Protein AF-A0A084WTX6-F1 (afdb_monomer)

Secondary structure (DSSP, 8-state):
------S---------------TT------PPPS----S---S--SS---SEEEEEEE-TTS--EEEEEEEEEEE--TTT-HHHHTT--SEEEEEEEEEE-GGGTTSSHHHHHHHHHHHHHHHTT---B-----SHHHHHHHHTTT----GGG-

Nearest PDB structures (foldseek):
  4fd7-assembly4_D  TM=9.310E-01  e=1.801E-07  Aedes aegypti
  7n1l-assembly7_P  TM=7.859E-01  e=1.074E-03  Brucella abortus 2308
  6tdh-assembly1_A-2  TM=8.405E-01  e=3.041E-03  Aspergillus fumigatus Af293
  7n1l-assembly4_F  TM=7.862E-01  e=3.233E-03  Brucella abortus 2308
  4psw-assembly1_A  TM=6.893E-01  e=1.274E-01  Saccharomyces cerevisiae S288C

Mean predicted aligned error: 11.82 Å

pLDDT: mean 73.12, std 19.77, range [32.06, 94.69]

Solvent-accessible surface area (backbone atoms only — not comparable to full-atom values): 10382 Å² total; per-residue (Å²): 133,87,88,74,84,75,95,73,78,92,64,88,80,82,86,80,88,80,91,56,80,55,88,88,57,90,82,81,93,78,85,85,80,86,84,84,83,82,82,87,91,83,87,82,89,85,77,81,80,72,49,65,48,72,54,75,41,59,44,86,101,46,94,46,77,42,31,43,32,41,34,32,60,39,70,63,44,93,86,82,31,62,85,52,50,81,70,78,47,65,48,31,40,35,67,82,48,76,50,64,44,77,85,59,53,97,44,57,55,70,23,51,60,57,42,53,46,55,64,48,28,61,73,71,73,37,87,43,71,59,79,91,60,88,50,69,73,50,43,56,30,36,45,78,43,68,55,74,86,61,81,91,79,113

Radius of gyration: 17.47 Å; Cα contacts (8 Å, |Δi|>4): 162; chains: 1; bounding box: 45×39×52 Å

Sequence (154 aa):
MRWERPTSVQYPNVWWTFEAPSPDRDDGRSQQNPDEKRRLASSLSGRNVCTDCTVACYKEDSKKLVAANLLSVKQVNSKEDGSTMRYGVENYLAVYGLKVNSRYRSRGIATQILKTRVPFCKTFGMRLTSNSFSPIASEVSAAKAGFKTNPEMR

Structure (mmCIF, N/CA/C/O backbone):
data_AF-A0A084WTX6-F1
#
_entry.id   AF-A0A084WTX6-F1
#
loop_
_atom_site.group_PDB
_atom_site.id
_atom_site.type_symbol
_atom_site.label_atom_id
_atom_site.label_alt_id
_atom_site.label_comp_id
_atom_site.label_asym_id
_atom_site.label_entity_id
_atom_site.label_seq_id
_atom_site.pdbx_PDB_ins_code
_atom_site.Cartn_x
_atom_site.Cartn_y
_atom_site.Cartn_z
_atom_site.occupancy
_atom_site.B_iso_or_equiv
_atom_site.auth_seq_id
_atom_site.auth_comp_id
_atom_site.auth_asym_id
_atom_site.auth_atom_id
_atom_site.pdbx_PDB_model_num
ATOM 1 N N . MET A 1 1 ? -31.045 -13.344 -17.757 1.00 33.38 1 MET A N 1
ATOM 2 C CA . MET A 1 1 ? -30.201 -14.021 -16.746 1.00 33.38 1 MET A CA 1
ATOM 3 C C . MET A 1 1 ? -29.921 -13.026 -15.629 1.00 33.38 1 MET A C 1
ATOM 5 O O . MET A 1 1 ? -29.468 -11.932 -15.941 1.00 33.38 1 MET A O 1
ATOM 9 N N . ARG A 1 2 ? -30.253 -13.339 -14.367 1.00 32.94 2 ARG A N 1
ATOM 10 C CA . ARG A 1 2 ? -29.830 -12.525 -13.214 1.00 32.94 2 ARG A CA 1
ATOM 11 C C . ARG A 1 2 ? -28.418 -12.961 -12.855 1.00 32.94 2 ARG A C 1
ATOM 13 O O . ARG A 1 2 ? -28.203 -14.121 -12.530 1.00 32.94 2 ARG A O 1
ATOM 20 N N . TRP A 1 3 ? -27.463 -12.058 -13.004 1.00 32.06 3 TRP A N 1
ATOM 21 C CA . TRP A 1 3 ? -26.117 -12.280 -12.500 1.00 32.06 3 TRP A CA 1
ATOM 22 C C . TRP A 1 3 ? -26.151 -12.164 -10.971 1.00 32.06 3 TRP A C 1
ATOM 24 O O . TRP A 1 3 ? -26.620 -11.153 -10.449 1.00 32.06 3 TRP A O 1
ATOM 34 N N . GLU A 1 4 ? -25.676 -13.189 -10.262 1.00 39.16 4 GLU A N 1
ATOM 35 C CA . GLU A 1 4 ? -25.540 -13.192 -8.803 1.00 39.16 4 GLU A CA 1
ATOM 36 C C . GLU A 1 4 ? -24.064 -13.289 -8.415 1.00 39.16 4 GLU A C 1
ATOM 38 O O . GLU A 1 4 ? -23.292 -14.066 -8.981 1.00 39.16 4 GLU A O 1
ATOM 43 N N . ARG A 1 5 ? -23.661 -12.454 -7.453 1.00 35.22 5 ARG A N 1
ATOM 44 C CA . ARG A 1 5 ? -22.274 -12.355 -6.994 1.00 35.22 5 ARG A CA 1
ATOM 45 C C . ARG A 1 5 ? -21.877 -13.644 -6.249 1.00 35.22 5 ARG A C 1
ATOM 47 O O . ARG A 1 5 ? -22.557 -13.988 -5.284 1.00 35.22 5 ARG A O 1
ATOM 54 N N . PRO A 1 6 ? -20.755 -14.300 -6.604 1.00 47.28 6 PRO A N 1
ATOM 55 C CA . PRO A 1 6 ? -20.262 -15.477 -5.889 1.00 47.28 6 PRO A CA 1
ATOM 56 C C . PRO A 1 6 ? -20.026 -15.204 -4.396 1.00 47.28 6 PRO A C 1
ATOM 58 O O . PRO A 1 6 ? -19.482 -14.161 -4.029 1.00 47.28 6 PRO A O 1
ATOM 61 N N . THR A 1 7 ? -20.386 -16.162 -3.540 1.00 59.41 7 THR A N 1
ATOM 62 C CA . THR A 1 7 ? -20.236 -16.100 -2.071 1.00 59.41 7 THR A CA 1
ATOM 63 C C . THR A 1 7 ? -18.781 -16.154 -1.599 1.00 59.41 7 THR A C 1
ATOM 65 O O . THR A 1 7 ? -18.474 -15.724 -0.489 1.00 59.41 7 THR A O 1
ATOM 68 N N . SER A 1 8 ? -17.869 -16.651 -2.435 1.00 54.19 8 SER A N 1
ATOM 69 C CA . SER A 1 8 ? -16.434 -16.690 -2.168 1.00 54.19 8 SER A CA 1
ATOM 70 C C . SER A 1 8 ? -15.670 -16.663 -3.488 1.00 54.19 8 SER A C 1
ATOM 72 O O . SER A 1 8 ? -15.879 -17.509 -4.354 1.00 54.19 8 SER A O 1
ATOM 74 N N . VAL A 1 9 ? -14.781 -15.682 -3.641 1.00 49.72 9 VAL A N 1
ATOM 75 C CA . VAL A 1 9 ? -13.775 -15.649 -4.707 1.00 49.72 9 VAL A CA 1
ATOM 76 C C . VAL A 1 9 ? -12.443 -15.937 -4.025 1.00 49.72 9 VAL A C 1
ATOM 78 O O . VAL A 1 9 ? -12.001 -15.146 -3.192 1.00 49.72 9 VAL A O 1
ATOM 81 N N . GLN A 1 10 ? -11.832 -17.088 -4.313 1.00 43.12 10 GLN A N 1
ATOM 82 C CA . GLN A 1 10 ? -10.517 -17.450 -3.775 1.00 43.12 10 GLN A CA 1
ATOM 83 C C . GLN A 1 10 ? -9.450 -16.574 -4.447 1.00 43.12 10 GLN A C 1
ATOM 85 O O . GLN A 1 10 ? -8.887 -16.934 -5.478 1.00 43.12 10 GLN A O 1
ATOM 90 N N . TYR A 1 11 ? -9.207 -15.392 -3.884 1.00 47.06 11 TYR A N 1
ATOM 91 C CA . TYR A 1 11 ? -8.010 -14.613 -4.188 1.00 47.06 11 TYR A CA 1
ATOM 92 C C . TYR A 1 11 ? -6.797 -15.269 -3.512 1.00 47.06 11 TYR A C 1
ATOM 94 O O . TYR A 1 11 ? -6.948 -15.875 -2.446 1.00 47.06 11 TYR A O 1
ATOM 102 N N . PRO A 1 12 ? -5.579 -15.146 -4.067 1.00 48.03 12 PRO A N 1
ATOM 103 C CA . PRO A 1 12 ? -4.379 -15.442 -3.298 1.00 48.03 12 PRO A CA 1
ATOM 104 C C . PRO A 1 12 ? -4.359 -14.539 -2.058 1.00 48.03 12 PRO A C 1
ATOM 106 O O . PRO A 1 12 ? -4.192 -13.324 -2.157 1.00 48.03 12 PRO A O 1
ATOM 109 N N . ASN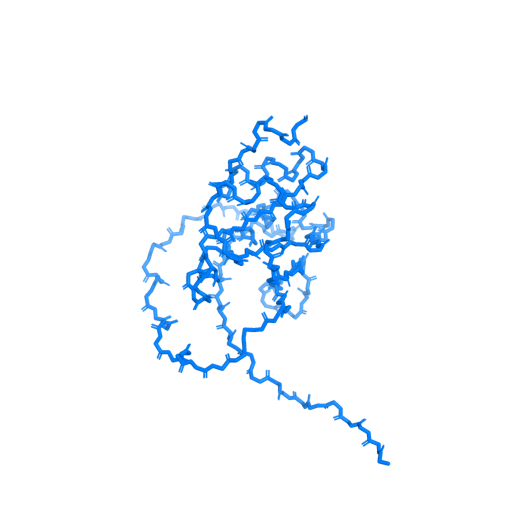 A 1 13 ? -4.562 -15.134 -0.883 1.00 51.81 13 ASN A N 1
ATOM 110 C CA . ASN A 1 13 ? -4.542 -14.403 0.374 1.00 51.81 13 ASN A CA 1
ATOM 111 C C . ASN A 1 13 ? -3.093 -14.298 0.865 1.00 51.81 13 ASN A C 1
ATOM 113 O O . ASN A 1 13 ? -2.578 -15.213 1.507 1.00 51.81 13 ASN A O 1
ATOM 117 N N . VAL A 1 14 ? -2.420 -13.190 0.553 1.00 53.19 14 VAL A N 1
ATOM 118 C CA . VAL A 1 14 ? -1.155 -12.844 1.216 1.00 53.19 14 VAL A CA 1
ATOM 119 C C . VAL A 1 14 ? -1.506 -12.205 2.556 1.00 53.19 14 VAL A C 1
ATOM 121 O O . VAL A 1 14 ? -1.884 -11.035 2.617 1.00 53.19 14 VAL A O 1
ATOM 124 N N . TRP A 1 15 ? -1.414 -12.988 3.628 1.00 53.50 15 TRP A N 1
ATOM 125 C CA . TRP A 1 15 ? -1.652 -12.509 4.986 1.00 53.50 15 TRP A CA 1
ATOM 126 C C . TRP A 1 15 ? -0.377 -11.869 5.531 1.00 53.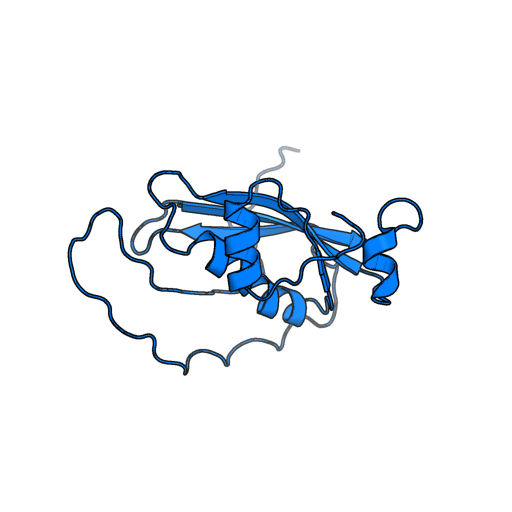50 15 TRP A C 1
ATOM 128 O O . TRP A 1 15 ? 0.664 -12.514 5.630 1.00 53.50 15 TRP A O 1
ATOM 138 N N . TRP A 1 16 ? -0.462 -10.582 5.861 1.00 64.94 16 TRP A N 1
ATOM 139 C CA . TRP A 1 16 ? 0.585 -9.852 6.564 1.00 64.94 16 TRP A CA 1
ATOM 140 C C . TRP A 1 16 ? -0.006 -9.291 7.849 1.00 64.94 16 TRP A C 1
ATOM 142 O O . TRP A 1 16 ? -0.916 -8.460 7.805 1.00 64.94 16 TRP A O 1
ATOM 152 N N . THR A 1 17 ? 0.511 -9.734 8.985 1.00 60.41 17 THR A N 1
ATOM 153 C CA . THR A 1 17 ? 0.124 -9.231 10.300 1.00 60.41 17 THR A CA 1
ATOM 154 C C . THR A 1 17 ? 1.177 -8.255 10.807 1.00 60.41 17 THR A C 1
ATOM 156 O O . THR A 1 17 ? 2.361 -8.321 10.472 1.00 60.41 17 THR A O 1
ATOM 159 N N . PHE A 1 18 ? 0.728 -7.273 11.577 1.00 74.94 18 PHE A N 1
ATOM 160 C CA . PHE A 1 18 ? 1.607 -6.394 12.328 1.00 74.94 18 PHE A CA 1
ATOM 161 C C . PHE A 1 18 ? 0.869 -5.919 13.566 1.00 74.94 18 PHE A C 1
ATOM 163 O O . PHE A 1 18 ? -0.337 -5.678 13.529 1.00 74.94 18 PHE A O 1
ATOM 170 N N . GLU A 1 19 ? 1.619 -5.709 14.634 1.00 71.75 19 GLU A N 1
ATOM 171 C CA . GLU A 1 19 ? 1.087 -5.083 15.833 1.00 71.75 19 GLU A CA 1
ATOM 172 C C . GLU A 1 19 ? 1.169 -3.561 15.715 1.00 71.75 19 GLU A C 1
ATOM 174 O O . GLU A 1 19 ? 2.178 -2.991 15.280 1.00 71.75 19 GLU A O 1
ATOM 179 N N . ALA A 1 20 ? 0.093 -2.892 16.117 1.00 70.56 20 ALA A N 1
ATOM 180 C CA . ALA A 1 20 ? 0.040 -1.449 16.264 1.00 70.56 20 ALA A CA 1
ATOM 181 C C . ALA A 1 20 ? -0.697 -1.095 17.555 1.00 70.56 20 ALA A C 1
ATOM 183 O O . ALA A 1 20 ? -1.681 -1.761 17.880 1.00 70.56 20 ALA A O 1
ATOM 184 N N . PRO A 1 21 ? -0.288 -0.024 18.262 1.00 71.50 21 PRO A N 1
ATOM 185 C CA . PRO A 1 21 ? -0.993 0.414 19.458 1.00 71.50 21 PRO A CA 1
ATOM 186 C C . PRO A 1 21 ? -2.484 0.593 19.160 1.00 71.50 21 PRO A C 1
ATOM 188 O O . PRO A 1 21 ? -2.841 1.258 18.180 1.00 71.50 21 PRO A O 1
ATOM 191 N N . SER A 1 22 ? -3.360 0.020 19.984 1.00 67.56 22 SER A N 1
ATOM 192 C CA . SER A 1 22 ? -4.811 0.186 19.840 1.00 67.56 22 SER A CA 1
ATOM 193 C C . SER A 1 22 ? -5.225 1.607 20.241 1.00 67.56 22 SER A C 1
ATOM 195 O O . SER A 1 22 ? -4.643 2.168 21.167 1.00 67.56 22 SER A O 1
ATOM 197 N N . PRO A 1 23 ? -6.200 2.247 19.565 1.00 65.06 23 PRO A N 1
ATOM 198 C CA . PRO A 1 23 ? -6.772 3.507 20.044 1.00 65.06 23 PRO A CA 1
ATOM 199 C C . PRO A 1 23 ? -7.577 3.373 21.329 1.00 65.06 23 PRO A C 1
ATOM 201 O O . PRO A 1 23 ? -7.910 4.392 21.920 1.00 65.06 23 PRO A O 1
ATOM 204 N N . ASP A 1 24 ? -7.868 2.140 21.730 1.00 70.69 24 ASP A N 1
ATOM 205 C CA . ASP A 1 24 ? -8.732 1.820 22.855 1.00 70.69 24 ASP A CA 1
ATOM 206 C C . ASP A 1 24 ? -7.955 1.139 24.014 1.00 70.69 24 ASP A C 1
ATOM 208 O O . ASP A 1 24 ? -8.589 0.610 24.917 1.00 70.69 24 ASP A O 1
ATOM 212 N N . ARG A 1 25 ? -6.608 1.083 23.984 1.00 56.91 25 ARG A N 1
ATOM 213 C CA . ARG A 1 25 ? -5.766 0.501 25.058 1.00 56.91 25 ARG A CA 1
ATOM 214 C C . ARG A 1 25 ? -4.721 1.506 25.540 1.00 56.91 25 ARG A C 1
ATOM 216 O O . ARG A 1 25 ? -4.211 2.259 24.710 1.00 56.91 25 ARG A O 1
ATOM 223 N N . ASP A 1 26 ? -4.413 1.476 26.837 1.00 59.66 26 ASP A N 1
ATOM 224 C CA . ASP A 1 26 ? -3.399 2.336 27.448 1.00 59.66 26 ASP A CA 1
ATOM 225 C C . ASP A 1 26 ? -1.981 1.774 27.253 1.00 59.66 26 ASP A C 1
ATOM 227 O O . ASP A 1 26 ? -1.166 2.419 26.643 1.00 59.66 26 ASP A O 1
ATOM 231 N N . ASP A 1 27 ? -1.623 0.551 27.582 1.00 46.34 27 ASP A N 1
ATOM 232 C CA . ASP A 1 27 ? -0.269 0.289 28.081 1.00 46.34 27 ASP A CA 1
ATOM 233 C C . ASP A 1 27 ? 0.600 -0.694 27.261 1.00 46.34 27 ASP A C 1
ATOM 235 O O . ASP A 1 27 ? 0.149 -1.733 26.787 1.00 46.34 27 ASP A O 1
ATOM 239 N N . GLY A 1 28 ? 1.899 -0.358 27.149 1.00 45.41 28 GLY A N 1
ATOM 240 C CA . GLY A 1 28 ? 3.016 -1.304 26.969 1.00 45.41 28 GLY A CA 1
ATOM 241 C C . GLY A 1 28 ? 3.400 -1.714 25.537 1.00 45.41 28 GLY A C 1
ATOM 242 O O . GLY A 1 28 ? 2.710 -2.478 24.874 1.00 45.41 28 GLY A O 1
ATOM 243 N N . ARG A 1 29 ? 4.575 -1.271 25.059 1.00 38.53 29 ARG A N 1
ATOM 244 C CA . ARG A 1 29 ? 5.227 -1.822 23.851 1.00 38.53 29 ARG A CA 1
ATOM 245 C C . ARG A 1 29 ? 5.763 -3.230 24.127 1.00 38.53 29 ARG A C 1
ATOM 247 O O . ARG A 1 29 ? 6.502 -3.410 25.091 1.00 38.53 29 ARG A O 1
ATOM 254 N N . SER A 1 30 ? 5.547 -4.157 23.197 1.00 41.69 30 SER A N 1
ATOM 255 C CA . SER A 1 30 ? 6.284 -5.426 23.112 1.00 41.69 30 SER A CA 1
ATOM 256 C C . SER A 1 30 ? 6.903 -5.592 21.716 1.00 41.69 30 SER A C 1
ATOM 258 O O . SER A 1 30 ? 6.365 -5.116 20.718 1.00 41.69 30 SER A O 1
ATOM 260 N N . GLN A 1 31 ? 8.105 -6.171 21.666 1.00 41.28 31 GLN A N 1
ATOM 261 C CA . GLN A 1 31 ? 8.914 -6.388 20.461 1.00 41.28 31 GLN A CA 1
ATOM 262 C C . GLN A 1 31 ? 8.391 -7.560 19.617 1.00 41.28 31 GLN A C 1
ATOM 264 O O . GLN A 1 31 ? 8.018 -8.596 20.155 1.00 41.28 31 GLN A O 1
ATOM 269 N N . GLN A 1 32 ? 8.447 -7.416 18.289 1.00 41.97 32 GLN A N 1
ATOM 270 C CA . GLN A 1 32 ? 8.094 -8.470 17.330 1.00 41.97 32 GLN A CA 1
ATOM 271 C C . GLN A 1 32 ? 9.210 -9.524 17.195 1.00 41.97 32 GLN A C 1
ATOM 273 O O . GLN A 1 32 ? 10.388 -9.176 17.084 1.00 41.97 32 GLN A O 1
ATOM 278 N N . ASN A 1 33 ? 8.810 -10.800 17.143 1.00 38.16 33 ASN A N 1
ATOM 279 C CA . ASN A 1 33 ? 9.644 -11.977 16.870 1.00 38.16 33 ASN A CA 1
ATOM 280 C C . ASN A 1 33 ? 9.814 -12.188 15.337 1.00 38.16 33 ASN A C 1
ATOM 282 O O . ASN A 1 33 ? 8.820 -12.116 14.612 1.00 38.16 33 ASN A O 1
ATOM 286 N N . PRO A 1 34 ? 11.036 -12.403 14.806 1.00 44.44 34 PRO A N 1
ATOM 287 C CA . PRO A 1 34 ? 11.305 -12.394 13.361 1.00 44.44 34 PRO A CA 1
ATOM 288 C C . PRO A 1 34 ? 10.991 -13.663 12.527 1.00 44.44 34 PRO A C 1
ATOM 290 O O . PRO A 1 34 ? 11.203 -13.605 11.311 1.00 44.44 34 PRO A O 1
ATOM 293 N N . ASP A 1 35 ? 10.458 -14.760 13.076 1.00 42.56 35 ASP A N 1
ATOM 294 C CA . ASP A 1 35 ? 10.470 -16.073 12.386 1.00 42.56 35 ASP A CA 1
ATOM 295 C C . ASP A 1 35 ? 9.195 -16.545 11.640 1.00 42.56 35 ASP A C 1
ATOM 297 O O . ASP A 1 35 ? 9.066 -17.722 11.310 1.00 42.56 35 ASP A O 1
ATOM 301 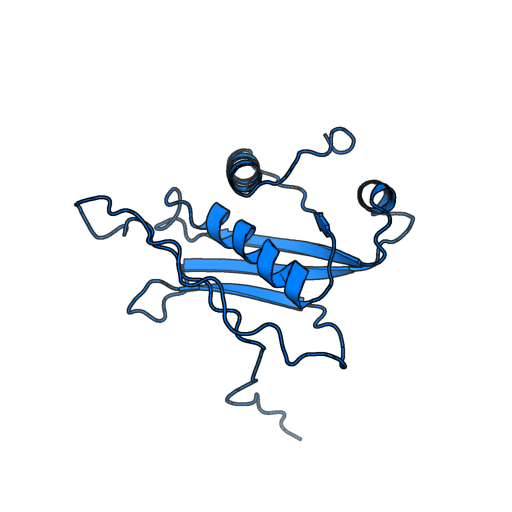N N . GLU A 1 36 ? 8.293 -15.652 11.216 1.00 36.59 36 GLU A N 1
ATOM 302 C CA . GLU A 1 36 ? 7.126 -16.023 10.374 1.00 36.59 36 GLU A CA 1
ATOM 303 C C . GLU A 1 36 ? 7.252 -15.633 8.885 1.00 36.59 36 GLU A C 1
ATOM 305 O O . GLU A 1 36 ? 6.276 -15.348 8.194 1.00 36.59 36 GLU A O 1
ATOM 310 N N . LYS A 1 37 ? 8.470 -15.618 8.327 1.00 43.09 37 LYS A N 1
ATOM 311 C CA . LYS A 1 37 ? 8.717 -15.155 6.939 1.00 43.09 37 LYS A CA 1
ATOM 312 C C . LYS A 1 37 ? 8.696 -16.221 5.843 1.00 43.09 37 LYS A C 1
ATOM 314 O O . LYS A 1 37 ? 9.022 -15.910 4.696 1.00 43.09 37 LYS A O 1
ATOM 319 N N . ARG A 1 38 ? 8.352 -17.475 6.133 1.00 44.00 38 ARG A N 1
ATOM 320 C CA . ARG A 1 38 ? 8.594 -18.563 5.173 1.00 44.00 38 ARG A CA 1
ATOM 321 C C . ARG A 1 38 ? 7.458 -19.569 5.105 1.00 44.00 38 ARG A C 1
ATOM 323 O O . ARG A 1 38 ? 7.610 -20.686 5.578 1.00 44.00 38 ARG A O 1
ATOM 330 N N . ARG A 1 39 ? 6.363 -19.216 4.433 1.00 40.53 39 ARG A N 1
ATOM 331 C CA . ARG A 1 39 ? 5.510 -20.192 3.734 1.00 40.53 39 ARG A CA 1
ATOM 332 C C . ARG A 1 39 ? 4.670 -19.494 2.661 1.00 40.53 39 ARG A C 1
ATOM 334 O O . ARG A 1 39 ? 4.060 -18.470 2.925 1.00 40.53 39 ARG A O 1
ATOM 341 N N . LEU A 1 40 ? 4.657 -20.121 1.481 1.00 39.84 40 LEU A N 1
ATOM 342 C CA . LEU A 1 40 ? 3.824 -19.865 0.295 1.00 39.84 40 LEU A CA 1
ATOM 343 C C . LEU A 1 40 ? 4.312 -18.804 -0.706 1.00 39.84 40 LEU A C 1
ATOM 345 O O . LEU A 1 40 ? 3.693 -17.770 -0.919 1.00 39.84 40 LEU A O 1
ATOM 349 N N . ALA A 1 41 ? 5.372 -19.164 -1.433 1.00 37.62 41 ALA A N 1
ATOM 350 C CA . ALA A 1 41 ? 5.626 -18.696 -2.796 1.00 37.62 41 ALA A CA 1
ATOM 351 C C . ALA A 1 41 ? 5.891 -19.921 -3.689 1.00 37.62 41 ALA A C 1
ATOM 353 O O . ALA A 1 41 ? 7.015 -20.165 -4.114 1.00 37.62 41 ALA A O 1
ATOM 354 N N . SER A 1 42 ? 4.875 -20.763 -3.891 1.00 37.56 42 SER A N 1
ATOM 355 C CA . SER A 1 42 ? 4.976 -21.922 -4.788 1.00 37.56 42 SER A CA 1
ATOM 356 C C . SER A 1 42 ? 3.593 -22.410 -5.222 1.00 37.56 42 SER A C 1
ATOM 358 O O . SER A 1 42 ? 3.183 -23.495 -4.834 1.00 37.56 42 SER A O 1
ATOM 360 N N . SER A 1 43 ? 2.836 -21.589 -5.956 1.00 39.75 43 SER A N 1
ATOM 361 C CA . SER A 1 43 ? 1.710 -22.059 -6.788 1.00 39.75 43 SER A CA 1
ATOM 362 C C . SER A 1 43 ? 1.049 -20.896 -7.538 1.00 39.75 43 SER A C 1
ATOM 364 O O . SER A 1 43 ? -0.134 -20.666 -7.349 1.00 39.75 43 SER A O 1
ATOM 366 N N . LEU A 1 44 ? 1.766 -20.137 -8.371 1.00 47.03 44 LEU A N 1
ATOM 367 C CA . LEU A 1 44 ? 1.125 -19.263 -9.374 1.00 47.03 44 LEU A CA 1
ATOM 368 C C . LEU A 1 44 ? 2.053 -19.063 -10.588 1.00 47.03 44 LEU A C 1
ATOM 370 O O . LEU A 1 44 ? 2.361 -17.941 -10.976 1.00 47.03 44 LEU A O 1
ATOM 374 N N . SER A 1 45 ? 2.526 -20.154 -11.198 1.00 39.91 45 SER A N 1
ATOM 375 C CA . SER A 1 45 ? 3.069 -20.094 -12.560 1.00 39.91 45 SER A CA 1
ATOM 376 C C . SER A 1 45 ? 1.934 -20.366 -13.548 1.00 39.91 45 SER A C 1
ATOM 378 O O . SER A 1 45 ? 1.547 -21.513 -13.763 1.00 39.91 45 SER A O 1
ATOM 380 N N . GLY A 1 46 ? 1.395 -19.295 -14.127 1.00 45.56 46 GLY A N 1
ATOM 381 C CA . GLY A 1 46 ? 0.467 -19.360 -15.254 1.00 45.56 46 GLY A CA 1
ATOM 382 C C . GLY A 1 46 ? -0.971 -18.992 -14.903 1.00 45.56 46 GLY A C 1
ATOM 383 O O . GLY A 1 46 ? -1.742 -19.854 -14.490 1.00 45.56 46 GLY A O 1
ATOM 384 N N . ARG A 1 47 ? -1.320 -17.713 -15.107 1.00 41.38 47 ARG A N 1
ATOM 385 C CA . ARG A 1 47 ? -2.615 -17.153 -15.569 1.00 41.38 47 ARG A CA 1
ATOM 386 C C . ARG A 1 47 ? -2.691 -15.667 -15.199 1.00 41.38 47 ARG A C 1
ATOM 388 O O . ARG A 1 47 ? -2.231 -15.290 -14.129 1.00 41.38 47 ARG A O 1
ATOM 395 N N . ASN A 1 48 ? -3.259 -14.880 -16.120 1.00 42.66 48 ASN A N 1
ATOM 396 C CA . ASN A 1 48 ? -3.747 -13.496 -16.018 1.00 42.66 48 ASN A CA 1
ATOM 397 C C . ASN A 1 48 ? -3.270 -12.711 -14.789 1.00 42.66 48 ASN A C 1
ATOM 399 O O . ASN A 1 48 ? -3.771 -12.912 -13.684 1.00 42.66 48 ASN A O 1
ATOM 403 N N . VAL A 1 49 ? -2.338 -11.777 -15.005 1.00 51.75 49 VAL A N 1
ATOM 404 C CA . VAL A 1 49 ? -1.948 -10.800 -13.984 1.00 51.75 49 VAL A CA 1
ATOM 405 C C . VAL A 1 49 ? -3.219 -10.093 -13.517 1.00 51.75 49 VAL A C 1
ATOM 407 O O . VAL A 1 49 ? -3.900 -9.451 -14.313 1.00 51.75 49 VAL A O 1
ATOM 410 N N . CYS A 1 50 ? -3.569 -10.266 -12.243 1.00 57.72 50 CYS A N 1
ATOM 411 C CA . CYS A 1 50 ? -4.642 -9.521 -11.599 1.00 57.72 50 CYS A CA 1
ATOM 412 C C . CYS A 1 50 ? -4.298 -8.036 -11.754 1.00 57.72 50 CYS A C 1
ATOM 414 O O . CYS A 1 50 ? -3.348 -7.565 -11.127 1.00 57.72 50 CYS A O 1
ATOM 416 N N . THR A 1 51 ? -5.000 -7.330 -12.645 1.00 70.56 51 THR A N 1
ATOM 417 C CA . THR A 1 51 ? -4.693 -5.927 -12.954 1.00 70.56 51 THR A CA 1
ATOM 418 C C . THR A 1 51 ? -4.933 -5.055 -11.748 1.00 70.56 51 THR A C 1
ATOM 420 O O . THR A 1 51 ? -4.181 -4.119 -11.544 1.00 70.56 51 THR A O 1
ATOM 423 N N . ASP A 1 52 ? -5.912 -5.40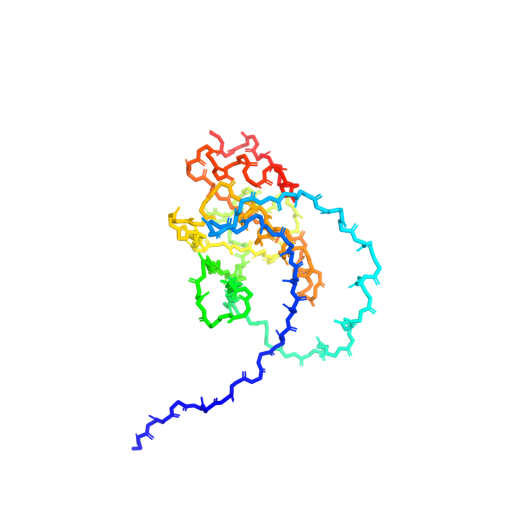3 -10.913 1.00 81.19 52 ASP A N 1
ATOM 424 C CA . ASP A 1 52 ? -6.289 -4.625 -9.744 1.00 81.19 52 ASP A CA 1
ATOM 425 C C . ASP A 1 52 ? -6.241 -5.473 -8.479 1.00 81.19 52 ASP A C 1
ATOM 427 O O . ASP A 1 52 ? -6.670 -6.623 -8.442 1.00 81.19 52 ASP A O 1
ATOM 431 N N . CYS A 1 53 ? -5.709 -4.898 -7.410 1.00 83.88 53 CYS A N 1
ATOM 432 C CA . CYS A 1 53 ? -5.558 -5.540 -6.115 1.00 83.88 53 CYS A CA 1
ATOM 433 C C . CYS A 1 53 ? -5.969 -4.563 -5.017 1.00 83.88 53 CYS A C 1
ATOM 435 O O . CYS A 1 53 ? -5.816 -3.349 -5.141 1.00 83.88 53 CYS A O 1
ATOM 437 N N . THR A 1 54 ? -6.473 -5.089 -3.904 1.00 86.12 54 THR A N 1
ATOM 438 C CA . THR A 1 54 ? -6.655 -4.301 -2.688 1.00 86.12 54 THR A CA 1
ATOM 439 C C . THR A 1 54 ? -5.909 -4.942 -1.532 1.00 86.12 54 THR A C 1
ATOM 441 O O . THR A 1 54 ? -6.138 -6.105 -1.214 1.00 86.12 54 THR A O 1
ATOM 444 N N . VAL A 1 55 ? -5.070 -4.160 -0.855 1.00 87.94 55 VAL A N 1
ATOM 445 C CA . VAL A 1 55 ? -4.578 -4.507 0.483 1.00 87.94 55 VAL A CA 1
ATOM 446 C C . VAL A 1 55 ? -5.540 -3.898 1.492 1.00 87.94 55 VAL A C 1
ATOM 448 O O . VAL A 1 55 ? -5.635 -2.675 1.607 1.00 87.94 55 VAL A O 1
ATOM 451 N N . ALA A 1 56 ? -6.266 -4.748 2.211 1.00 89.06 56 ALA A N 1
ATOM 452 C CA . ALA A 1 56 ? -7.178 -4.342 3.270 1.00 89.06 56 ALA A CA 1
ATOM 453 C C . ALA A 1 56 ? -6.561 -4.643 4.640 1.00 89.06 56 ALA A C 1
ATOM 455 O O . ALA A 1 56 ? -6.012 -5.716 4.868 1.00 89.06 56 ALA A O 1
ATOM 456 N N . CYS A 1 57 ? -6.659 -3.686 5.558 1.00 88.06 57 CYS A N 1
ATOM 457 C CA . CYS A 1 57 ? -6.241 -3.837 6.944 1.00 88.06 57 CYS A CA 1
ATOM 458 C C . CYS A 1 57 ? -7.486 -3.808 7.830 1.00 88.06 57 CYS A C 1
ATOM 460 O O . CYS A 1 57 ? -8.284 -2.865 7.763 1.00 88.06 57 CYS A O 1
ATOM 462 N N . TYR A 1 58 ? -7.637 -4.835 8.660 1.00 86.75 58 TYR A N 1
ATOM 463 C CA . TYR A 1 58 ? -8.735 -4.987 9.608 1.00 86.75 58 TYR A CA 1
ATOM 464 C C . TYR A 1 58 ? -8.199 -4.880 11.037 1.00 86.75 58 TYR A C 1
ATOM 466 O O . TYR A 1 58 ? -7.051 -5.237 11.294 1.00 86.75 58 TYR A O 1
ATOM 474 N N . LYS A 1 59 ? -9.011 -4.361 11.965 1.00 84.44 59 LYS A N 1
ATOM 475 C CA . LYS A 1 59 ? -8.674 -4.389 13.397 1.00 84.44 59 LYS A CA 1
ATOM 476 C C . LYS A 1 59 ? -8.807 -5.828 13.896 1.00 84.44 59 LYS A C 1
ATOM 478 O O . LYS A 1 59 ? -9.870 -6.414 13.720 1.00 84.44 59 LYS A O 1
ATOM 483 N N . GLU A 1 60 ? -7.767 -6.335 14.549 1.00 77.38 60 GLU A N 1
ATOM 484 C CA . GLU A 1 60 ? -7.753 -7.643 15.213 1.00 77.38 60 GLU A CA 1
ATOM 485 C C . GLU A 1 60 ? -9.004 -7.854 16.086 1.00 77.38 60 GLU A C 1
ATOM 487 O O . GLU A 1 60 ? -9.547 -6.900 16.653 1.00 77.38 60 GLU A O 1
ATOM 492 N N . ASP A 1 61 ? -9.523 -9.081 16.090 1.00 76.00 61 ASP A N 1
ATOM 493 C CA . ASP A 1 61 ? -10.773 -9.481 16.758 1.00 76.00 61 ASP A CA 1
ATOM 494 C C . ASP A 1 61 ? -12.050 -8.782 16.257 1.00 76.00 61 ASP A C 1
ATOM 496 O O . ASP A 1 61 ? -13.125 -8.896 16.848 1.00 76.00 61 ASP A O 1
ATOM 500 N N . SER A 1 62 ? -11.979 -8.069 15.129 1.00 74.31 62 SER A N 1
ATOM 501 C CA . SER A 1 62 ? -13.147 -7.459 14.500 1.00 74.31 62 SER A CA 1
ATOM 502 C C . SER A 1 62 ? -13.088 -7.530 12.973 1.00 74.31 62 SER A C 1
ATOM 504 O O . SER A 1 62 ? -12.035 -7.455 12.353 1.00 74.31 62 SER A O 1
ATOM 506 N N . LYS A 1 63 ? -14.248 -7.563 12.310 1.00 78.00 63 LYS A N 1
ATOM 507 C CA . LYS A 1 63 ? -14.325 -7.397 10.843 1.00 78.00 63 LYS A CA 1
ATOM 508 C C . LYS A 1 63 ? -14.254 -5.923 10.414 1.00 78.00 63 LYS A C 1
ATOM 510 O O . LYS A 1 63 ? -14.682 -5.563 9.318 1.00 78.00 63 LYS A O 1
ATOM 515 N N . LYS A 1 64 ? -13.756 -5.035 11.282 1.00 84.62 64 LYS A N 1
ATOM 516 C CA . LYS A 1 64 ? -13.744 -3.592 11.038 1.00 84.62 64 LYS A CA 1
ATOM 517 C C . LYS A 1 64 ? -12.573 -3.221 10.136 1.00 84.62 64 LYS A C 1
ATOM 519 O O . LYS A 1 64 ? -11.420 -3.300 10.551 1.00 84.62 64 LYS A O 1
ATOM 524 N N . LEU A 1 65 ? -12.882 -2.764 8.925 1.00 87.62 65 LEU A N 1
ATOM 525 C CA . LEU A 1 65 ? -11.900 -2.206 7.999 1.00 87.62 65 LEU A CA 1
ATOM 526 C C . LEU A 1 65 ? -11.327 -0.899 8.572 1.00 87.62 65 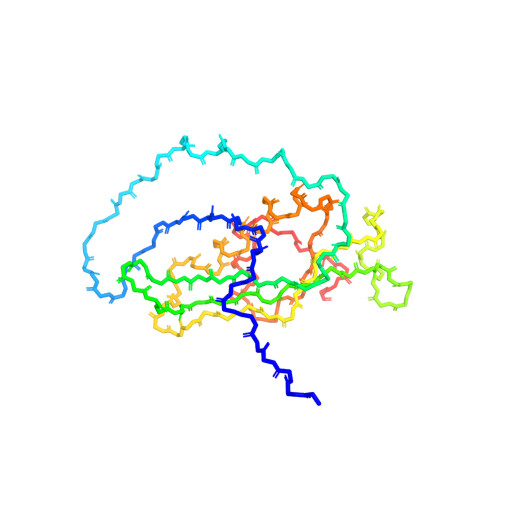LEU A C 1
ATOM 528 O O . LEU A 1 65 ? -12.063 0.062 8.810 1.00 87.62 65 LEU A O 1
ATOM 532 N N . VAL A 1 66 ? -10.013 -0.855 8.791 1.00 92.62 66 VAL A N 1
ATOM 533 C CA . VAL A 1 66 ? -9.314 0.329 9.323 1.00 92.62 66 VAL A CA 1
ATOM 534 C C . VAL A 1 66 ? -8.559 1.094 8.247 1.00 92.62 66 VAL A C 1
ATOM 536 O O . VAL A 1 66 ? -8.392 2.313 8.354 1.00 92.62 66 VAL A O 1
ATOM 539 N N . ALA A 1 67 ? -8.115 0.400 7.203 1.00 92.88 67 ALA A N 1
ATOM 540 C CA . ALA A 1 67 ? -7.419 1.006 6.085 1.00 92.88 67 ALA A CA 1
ATOM 541 C C . ALA A 1 67 ? -7.503 0.131 4.834 1.00 92.88 67 ALA A C 1
ATOM 543 O O . ALA A 1 67 ? -7.628 -1.089 4.924 1.00 92.88 67 ALA A O 1
ATOM 544 N N . ALA A 1 68 ? -7.405 0.768 3.673 1.00 93.44 68 ALA A N 1
ATOM 545 C CA . ALA A 1 68 ? -7.360 0.089 2.389 1.00 93.44 68 ALA A CA 1
ATOM 546 C C . ALA A 1 68 ? -6.357 0.771 1.462 1.00 93.44 68 ALA A C 1
ATOM 548 O O . ALA A 1 68 ? -6.175 1.996 1.502 1.00 93.44 68 ALA A O 1
ATOM 549 N N . ASN A 1 69 ? -5.726 -0.034 0.616 1.00 93.69 69 ASN A N 1
ATOM 550 C CA . ASN A 1 69 ? -4.863 0.427 -0.448 1.00 93.69 69 ASN A CA 1
ATOM 551 C C . ASN A 1 69 ? -5.257 -0.228 -1.772 1.00 93.69 69 ASN A C 1
ATOM 553 O O . ASN A 1 69 ? -5.104 -1.433 -1.933 1.00 93.69 69 ASN A O 1
ATOM 557 N N . LEU A 1 70 ? -5.763 0.601 -2.688 1.00 91.44 70 LEU A N 1
ATOM 558 C CA . LEU A 1 70 ? -6.183 0.216 -4.032 1.00 91.44 70 LEU A CA 1
ATOM 559 C C . LEU A 1 70 ? -4.982 0.287 -4.972 1.00 91.44 70 LEU A C 1
ATOM 561 O O . LEU A 1 70 ? -4.400 1.360 -5.162 1.00 91.44 70 LEU A O 1
ATOM 565 N N . LEU A 1 71 ? -4.608 -0.860 -5.515 1.00 90.94 71 LEU A N 1
ATOM 566 C CA . LEU A 1 71 ? -3.405 -1.092 -6.297 1.00 90.94 71 LEU A CA 1
ATOM 567 C C . LEU A 1 71 ? -3.774 -1.535 -7.702 1.00 90.94 71 LEU A C 1
ATOM 569 O O . LEU A 1 71 ? -4.770 -2.231 -7.882 1.00 90.94 71 LEU A O 1
ATOM 573 N N . SER A 1 72 ? -2.934 -1.174 -8.666 1.00 87.69 72 SER A N 1
ATOM 574 C CA . SER A 1 72 ? -3.094 -1.628 -10.041 1.00 87.69 72 SER A CA 1
ATOM 575 C C . SER A 1 72 ? -1.751 -1.871 -10.707 1.00 87.69 72 SER A C 1
ATOM 577 O O . SER A 1 72 ? -0.790 -1.140 -10.455 1.00 87.69 72 SER A O 1
ATOM 579 N N . VAL A 1 73 ? -1.668 -2.903 -11.536 1.00 87.12 73 VAL A N 1
ATOM 580 C CA . VAL A 1 73 ? -0.505 -3.168 -12.379 1.00 87.12 73 VAL A CA 1
ATOM 581 C C . VAL A 1 73 ? -0.639 -2.323 -13.635 1.00 87.12 73 VAL A C 1
ATOM 583 O O . VAL A 1 73 ? -1.568 -2.504 -14.419 1.00 87.12 73 VAL A O 1
ATOM 586 N N . LYS A 1 74 ? 0.301 -1.401 -13.830 1.00 84.56 74 LYS A N 1
ATOM 587 C CA . LYS A 1 74 ? 0.357 -0.548 -15.014 1.00 84.56 74 LYS A CA 1
ATOM 588 C C . LYS A 1 74 ? 1.502 -0.951 -15.923 1.00 84.56 74 LYS A C 1
ATOM 590 O O . LYS A 1 74 ? 2.606 -1.211 -15.448 1.00 84.56 74 LYS A O 1
ATOM 595 N N . GLN A 1 75 ? 1.224 -0.950 -17.222 1.00 82.00 75 GLN A N 1
ATOM 596 C CA . GLN A 1 75 ? 2.247 -0.992 -18.258 1.00 82.00 75 GLN A CA 1
ATOM 597 C C . GLN A 1 75 ? 2.882 0.387 -18.401 1.00 82.00 75 GLN A C 1
ATOM 599 O O . GLN A 1 75 ? 2.183 1.396 -18.322 1.00 82.00 75 GLN A O 1
ATOM 604 N N . VAL A 1 76 ? 4.195 0.422 -18.604 1.00 79.19 76 VAL A N 1
ATOM 605 C CA . VAL A 1 76 ? 4.924 1.663 -18.869 1.00 79.19 76 VAL A CA 1
ATOM 606 C C . VAL A 1 76 ? 4.584 2.145 -20.274 1.00 79.19 76 VAL A C 1
ATOM 608 O O . VAL A 1 76 ? 4.964 1.514 -21.259 1.00 79.19 76 VAL A O 1
ATOM 611 N N . ASN A 1 77 ? 3.908 3.289 -20.363 1.00 72.31 77 ASN A N 1
ATOM 612 C CA . ASN A 1 77 ? 3.614 3.944 -21.633 1.00 72.31 77 ASN A CA 1
ATOM 613 C C . ASN A 1 77 ? 4.537 5.150 -21.853 1.00 72.31 77 ASN A C 1
ATOM 615 O O . ASN A 1 77 ? 4.742 5.979 -20.965 1.00 72.31 77 ASN A O 1
ATOM 619 N N . SER A 1 78 ? 5.057 5.284 -23.074 1.00 60.69 78 SER A N 1
ATOM 620 C CA . SER A 1 78 ? 6.119 6.235 -23.444 1.00 60.69 78 SER A CA 1
ATOM 621 C C . SER A 1 78 ? 5.793 7.723 -23.249 1.00 60.69 78 SER A C 1
ATOM 623 O O . SER A 1 78 ? 6.705 8.543 -23.307 1.00 60.69 78 SER A O 1
ATOM 625 N N . LYS A 1 79 ? 4.526 8.095 -23.022 1.00 58.84 79 LYS A N 1
ATOM 626 C CA . LYS A 1 79 ? 4.091 9.499 -22.913 1.00 58.84 79 LYS A CA 1
ATOM 627 C C . LYS A 1 79 ? 3.838 9.988 -21.483 1.00 58.84 79 LYS A C 1
ATOM 629 O O . LYS A 1 79 ? 3.929 11.187 -21.253 1.00 58.84 79 LYS A O 1
ATOM 634 N N . GLU A 1 80 ? 3.541 9.097 -20.537 1.00 58.50 80 GLU A N 1
ATOM 635 C CA . GLU A 1 80 ? 3.112 9.473 -19.174 1.00 58.50 80 GLU A CA 1
ATOM 636 C C . GLU A 1 80 ? 4.028 8.904 -18.077 1.00 58.50 80 GLU A C 1
ATOM 638 O O . GLU A 1 80 ? 4.121 9.473 -16.992 1.00 58.50 80 GLU A O 1
ATOM 643 N N . ASP A 1 81 ? 4.771 7.830 -18.369 1.00 61.47 81 ASP A N 1
ATOM 644 C CA . ASP A 1 81 ? 5.555 7.079 -17.381 1.00 61.47 81 ASP A CA 1
ATOM 645 C C . ASP A 1 81 ? 7.075 7.274 -17.531 1.00 61.47 81 ASP A C 1
ATOM 647 O O . ASP A 1 81 ? 7.861 6.391 -17.175 1.00 61.47 81 ASP A O 1
ATOM 651 N N . GLY A 1 82 ? 7.523 8.422 -18.054 1.00 62.59 82 GLY A N 1
ATOM 652 C CA . GLY A 1 82 ? 8.945 8.692 -18.331 1.00 62.59 82 GLY A CA 1
ATOM 653 C C . GLY A 1 82 ? 9.870 8.431 -17.129 1.00 62.59 82 GLY A C 1
ATOM 654 O O . GLY A 1 82 ? 10.938 7.838 -17.266 1.00 62.59 82 GLY A O 1
ATOM 655 N N . SER A 1 83 ? 9.402 8.749 -15.920 1.00 65.25 83 SER A N 1
ATOM 656 C CA . SER A 1 83 ? 10.093 8.473 -14.651 1.00 65.25 83 SER A CA 1
ATOM 657 C C . SER A 1 83 ? 10.297 6.991 -14.337 1.00 65.25 83 SER A C 1
ATOM 659 O O . SER A 1 83 ? 11.183 6.617 -13.571 1.00 65.25 83 SER A O 1
ATOM 661 N N . THR A 1 84 ? 9.409 6.152 -14.855 1.00 67.44 84 THR A N 1
ATOM 662 C CA . THR A 1 84 ? 9.340 4.713 -14.609 1.00 67.44 84 THR A CA 1
ATOM 663 C C . THR A 1 84 ? 10.147 3.968 -15.674 1.00 67.44 84 THR A C 1
ATOM 665 O O . THR A 1 84 ? 10.795 2.967 -15.371 1.00 67.44 84 THR A O 1
ATOM 668 N N . MET A 1 85 ? 10.193 4.515 -16.895 1.00 63.56 85 MET A N 1
ATOM 669 C CA . MET A 1 85 ? 10.927 3.977 -18.043 1.00 63.56 85 MET A CA 1
ATOM 670 C C . MET A 1 85 ? 12.420 3.762 -17.758 1.00 63.56 85 MET A C 1
ATOM 672 O O . MET A 1 85 ? 12.979 2.733 -18.136 1.00 63.56 85 MET A O 1
ATOM 676 N N . ARG A 1 86 ? 13.059 4.669 -17.009 1.00 76.81 86 ARG A N 1
ATOM 677 C CA . ARG A 1 86 ? 14.487 4.567 -16.642 1.00 76.81 86 ARG A CA 1
ATOM 678 C C . ARG A 1 86 ? 14.846 3.320 -15.825 1.00 76.81 86 ARG A C 1
ATOM 680 O O . ARG A 1 86 ? 16.013 2.960 -15.735 1.00 76.81 86 ARG A O 1
ATOM 687 N N . TYR A 1 87 ? 13.858 2.669 -15.211 1.00 82.31 87 TYR A N 1
ATOM 688 C CA . TYR A 1 87 ? 14.069 1.452 -14.430 1.00 82.31 87 TYR A CA 1
ATOM 689 C C . TYR A 1 87 ? 14.021 0.172 -15.279 1.00 82.31 87 TYR A C 1
ATOM 691 O O . TYR A 1 87 ? 14.172 -0.916 -14.723 1.00 82.31 87 TYR A O 1
ATOM 699 N N . GLY A 1 88 ? 13.806 0.271 -16.599 1.00 82.88 88 GLY A N 1
ATOM 700 C CA . GLY A 1 88 ? 13.811 -0.885 -17.503 1.00 82.88 88 GLY A CA 1
ATOM 701 C C . GLY A 1 88 ? 12.757 -1.932 -17.130 1.00 82.88 88 GLY A C 1
ATOM 702 O O . GLY A 1 88 ? 13.026 -3.137 -17.139 1.00 82.88 88 GLY A O 1
ATOM 703 N N . VAL A 1 89 ? 11.578 -1.477 -16.701 1.00 84.12 89 VAL A N 1
ATOM 704 C CA . VAL A 1 89 ? 10.440 -2.342 -16.371 1.00 84.12 89 VAL A CA 1
ATOM 705 C C . VAL A 1 89 ? 9.325 -2.143 -17.384 1.00 84.12 89 VAL A C 1
ATOM 707 O O . VAL A 1 89 ? 9.044 -1.022 -17.787 1.00 84.12 89 VAL A O 1
ATOM 710 N N . GLU A 1 90 ? 8.678 -3.237 -17.770 1.00 81.88 90 GLU A N 1
ATOM 711 C CA . GLU A 1 90 ? 7.492 -3.199 -18.634 1.00 81.88 90 GLU A CA 1
ATOM 712 C C . GLU A 1 90 ? 6.228 -2.911 -17.827 1.00 81.88 90 GLU A C 1
ATOM 714 O O . GLU A 1 90 ? 5.335 -2.209 -18.286 1.00 81.88 90 GLU A O 1
ATOM 719 N N . ASN A 1 91 ? 6.174 -3.442 -16.602 1.00 84.75 91 ASN A N 1
ATOM 720 C CA . ASN A 1 91 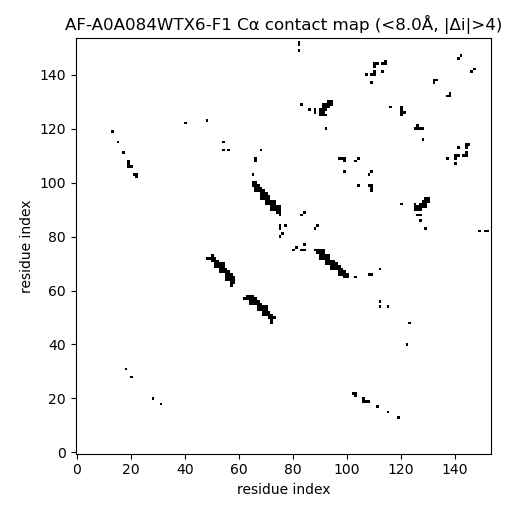? 5.046 -3.320 -15.694 1.00 84.75 91 ASN A CA 1
ATOM 721 C C . ASN A 1 91 ? 5.518 -2.845 -14.319 1.00 84.75 91 ASN A C 1
ATOM 723 O O . ASN A 1 91 ? 6.578 -3.254 -13.832 1.00 84.75 91 ASN A O 1
ATOM 727 N N . TYR A 1 92 ? 4.701 -2.030 -13.662 1.00 87.56 92 TYR A N 1
ATOM 728 C CA . TYR A 1 92 ? 4.942 -1.560 -12.305 1.00 87.56 92 TYR A CA 1
ATOM 729 C C . TYR A 1 92 ? 3.649 -1.531 -11.488 1.00 87.56 92 TYR A C 1
ATOM 731 O O . TYR A 1 92 ? 2.549 -1.398 -12.021 1.00 87.56 92 TYR A O 1
ATOM 739 N N . LEU A 1 93 ? 3.784 -1.647 -10.168 1.00 90.06 93 LEU A N 1
ATOM 740 C CA . LEU A 1 93 ? 2.661 -1.530 -9.247 1.00 90.06 93 LEU A CA 1
ATOM 741 C C . LEU A 1 93 ? 2.381 -0.056 -8.935 1.00 90.06 93 LEU A C 1
ATOM 743 O O . LEU A 1 93 ? 3.150 0.587 -8.208 1.00 90.06 93 LEU A O 1
ATOM 747 N N . ALA A 1 94 ? 1.266 0.447 -9.447 1.00 88.25 94 ALA A N 1
ATOM 748 C CA . ALA A 1 94 ? 0.741 1.779 -9.193 1.00 88.25 94 ALA A CA 1
ATOM 749 C C . ALA A 1 94 ? -0.313 1.772 -8.074 1.00 88.25 94 ALA A C 1
ATOM 751 O O . ALA A 1 94 ? -0.804 0.726 -7.636 1.00 88.25 94 ALA A O 1
ATOM 752 N N . VAL A 1 95 ? -0.693 2.971 -7.626 1.00 89.06 95 VAL A N 1
ATOM 753 C CA . VAL A 1 95 ? -1.789 3.166 -6.673 1.00 89.06 95 VAL A CA 1
ATOM 754 C C . VAL A 1 95 ? -2.860 4.078 -7.231 1.00 89.06 95 VAL A C 1
ATOM 756 O O . VAL A 1 95 ? -2.546 5.090 -7.850 1.00 89.06 95 VAL A O 1
ATOM 759 N N . TYR A 1 96 ? -4.104 3.795 -6.856 1.00 86.25 96 TYR A N 1
ATOM 760 C CA . TYR A 1 96 ? -5.190 4.771 -6.937 1.00 86.25 96 TYR A CA 1
ATOM 761 C C . TYR A 1 96 ? -5.388 5.522 -5.622 1.00 86.25 96 TYR A C 1
ATOM 763 O O . TYR A 1 96 ? -5.661 6.718 -5.610 1.00 86.25 96 TYR A O 1
ATOM 771 N N . GLY A 1 97 ? -5.217 4.838 -4.489 1.00 89.38 97 GLY A N 1
ATOM 772 C CA . GLY A 1 97 ? -5.346 5.480 -3.190 1.00 89.38 97 GLY A CA 1
ATOM 773 C C . GLY A 1 97 ? -4.936 4.596 -2.024 1.00 89.38 97 GLY A C 1
ATOM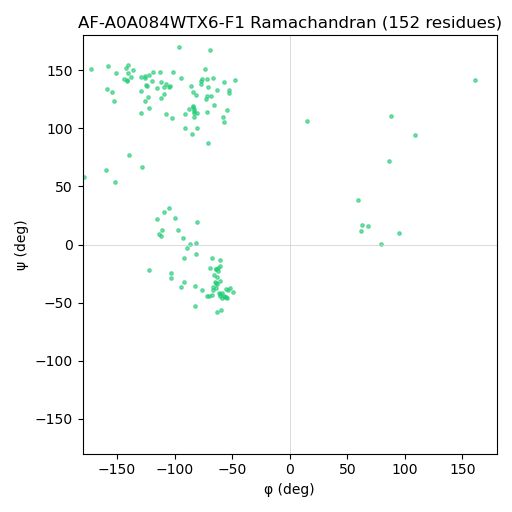 774 O O . GLY A 1 97 ? -5.060 3.370 -2.060 1.00 89.38 97 GLY A O 1
ATOM 775 N N . LEU A 1 98 ? -4.459 5.247 -0.965 1.00 92.69 98 LEU A N 1
ATOM 776 C CA . LEU A 1 98 ? -4.264 4.662 0.355 1.00 92.69 98 LEU A CA 1
ATOM 777 C C . LEU A 1 98 ? -5.002 5.536 1.362 1.00 92.69 98 LEU A C 1
ATOM 779 O O . LEU A 1 98 ? -4.732 6.734 1.474 1.00 92.69 98 LEU A O 1
ATOM 783 N N . LYS A 1 99 ? -5.923 4.939 2.119 1.00 94.25 99 LYS A N 1
ATOM 784 C CA . LYS A 1 99 ? -6.653 5.647 3.170 1.00 94.25 99 LYS A CA 1
ATOM 785 C C . LYS A 1 99 ? -6.592 4.872 4.470 1.00 94.25 99 LYS A C 1
ATOM 787 O O . LYS A 1 99 ? -6.899 3.686 4.511 1.00 94.25 99 LYS A O 1
ATOM 792 N N . VAL A 1 100 ? -6.256 5.590 5.537 1.00 93.88 100 VAL A N 1
ATOM 793 C CA . VAL A 1 100 ? -6.387 5.128 6.920 1.00 93.88 100 VAL A CA 1
ATOM 794 C C . VAL A 1 100 ? -7.514 5.917 7.579 1.00 93.88 100 VAL A C 1
ATOM 796 O O . VAL A 1 100 ? -7.548 7.159 7.505 1.00 93.88 100 VAL A O 1
ATOM 799 N N . ASN A 1 101 ? -8.441 5.199 8.213 1.00 93.06 101 ASN A N 1
ATOM 800 C CA . ASN A 1 101 ? -9.491 5.781 9.040 1.00 93.06 101 ASN A CA 1
ATOM 801 C C . ASN A 1 101 ? -8.858 6.720 10.083 1.00 93.06 101 ASN A C 1
ATOM 803 O O . ASN A 1 101 ? -7.861 6.366 10.709 1.00 93.06 101 ASN A O 1
ATOM 807 N N . SER A 1 102 ? -9.407 7.928 10.250 1.00 92.62 102 SER A N 1
ATOM 808 C CA . SER A 1 102 ? -8.821 8.980 11.095 1.00 92.62 102 SER A CA 1
ATOM 809 C C . SER A 1 102 ? -8.530 8.523 12.524 1.00 92.62 102 SER A C 1
ATOM 811 O O . SER A 1 102 ? -7.457 8.836 13.032 1.00 92.62 102 SER A O 1
ATOM 813 N N . ARG A 1 103 ? -9.406 7.707 13.125 1.00 92.06 103 ARG A N 1
ATOM 814 C CA . ARG A 1 103 ? -9.243 7.176 14.492 1.00 92.06 103 ARG A CA 1
ATOM 815 C C . ARG A 1 103 ? -8.025 6.255 14.652 1.00 92.06 103 ARG A C 1
ATOM 817 O O . ARG A 1 103 ? -7.530 6.063 15.759 1.00 92.06 103 ARG A O 1
ATOM 824 N N . TYR A 1 104 ? -7.526 5.703 13.550 1.00 91.00 104 TYR A N 1
ATOM 825 C CA . TYR A 1 104 ? -6.421 4.743 13.522 1.00 91.00 104 TYR A CA 1
ATOM 826 C C . TYR A 1 104 ? -5.144 5.324 12.885 1.00 91.00 104 TYR A C 1
ATOM 828 O O . TYR A 1 104 ? -4.172 4.602 12.660 1.00 91.00 104 TYR A O 1
ATOM 836 N N . ARG A 1 105 ? -5.113 6.629 12.578 1.00 90.44 105 ARG A N 1
ATOM 837 C CA . ARG A 1 105 ? -3.910 7.297 12.051 1.00 90.44 105 ARG A CA 1
ATOM 838 C C . ARG A 1 105 ? -2.815 7.403 13.111 1.00 90.44 105 ARG A C 1
ATOM 840 O O . ARG A 1 105 ? -3.041 7.153 14.289 1.00 90.44 105 ARG A O 1
ATOM 847 N N . SER A 1 106 ? -1.609 7.747 12.658 1.00 89.12 106 SER A N 1
ATOM 848 C CA . SER A 1 106 ? -0.422 7.943 13.508 1.00 89.12 106 SER A CA 1
ATOM 849 C C . SER A 1 106 ? 0.057 6.693 14.262 1.00 89.12 106 SER A C 1
ATOM 851 O O . SER A 1 106 ? 0.875 6.792 15.166 1.00 89.12 106 SER A O 1
ATOM 853 N N . ARG A 1 107 ? -0.394 5.502 13.844 1.00 90.12 107 ARG A N 1
ATOM 854 C CA . ARG A 1 107 ? -0.050 4.195 14.442 1.00 90.12 107 ARG A CA 1
ATOM 855 C C . ARG A 1 107 ? 0.823 3.316 13.539 1.00 90.12 107 ARG A C 1
ATOM 857 O O . ARG A 1 107 ? 0.939 2.119 13.747 1.00 90.12 107 ARG A O 1
ATOM 864 N N . GLY A 1 108 ? 1.386 3.889 12.473 1.00 92.44 108 GLY A N 1
ATOM 865 C CA . GLY A 1 108 ? 2.230 3.159 11.517 1.00 92.44 108 GLY A CA 1
ATOM 866 C C . GLY A 1 108 ? 1.482 2.311 10.477 1.00 92.44 108 GLY A C 1
ATOM 867 O O . GLY A 1 108 ? 2.132 1.727 9.614 1.00 92.44 108 GLY A O 1
ATOM 868 N N . ILE A 1 109 ? 0.143 2.297 10.485 1.00 93.75 109 ILE A N 1
ATOM 869 C CA . ILE A 1 109 ? -0.684 1.499 9.555 1.00 93.75 109 ILE A CA 1
ATOM 870 C C . ILE A 1 109 ? -0.344 1.788 8.086 1.00 93.75 109 ILE A C 1
ATOM 872 O O . ILE A 1 109 ? -0.154 0.861 7.305 1.00 93.75 109 ILE A O 1
ATOM 876 N N . ALA A 1 110 ? -0.209 3.064 7.706 1.00 93.75 110 ALA A N 1
ATOM 877 C CA . ALA A 1 110 ? 0.131 3.436 6.330 1.00 93.75 110 ALA A CA 1
ATOM 878 C C . ALA A 1 110 ? 1.495 2.869 5.901 1.00 93.75 110 ALA A C 1
ATOM 880 O O . ALA A 1 110 ? 1.615 2.298 4.822 1.00 93.75 110 ALA A O 1
ATOM 881 N N . THR A 1 111 ? 2.508 2.961 6.768 1.00 94.69 111 THR A N 1
ATOM 882 C CA . THR A 1 111 ? 3.837 2.386 6.520 1.00 94.69 111 THR A CA 1
ATOM 883 C C . THR A 1 111 ? 3.777 0.870 6.369 1.00 94.69 111 THR A C 1
ATOM 885 O O . THR A 1 111 ? 4.431 0.328 5.483 1.00 94.69 111 THR A O 1
ATOM 888 N N . GLN A 1 112 ? 2.995 0.177 7.198 1.00 93.56 112 GLN A N 1
ATOM 889 C CA . GLN A 1 112 ? 2.879 -1.281 7.128 1.00 93.56 112 GLN A CA 1
ATOM 890 C C . GLN A 1 112 ? 2.178 -1.729 5.848 1.00 93.56 112 GLN A C 1
A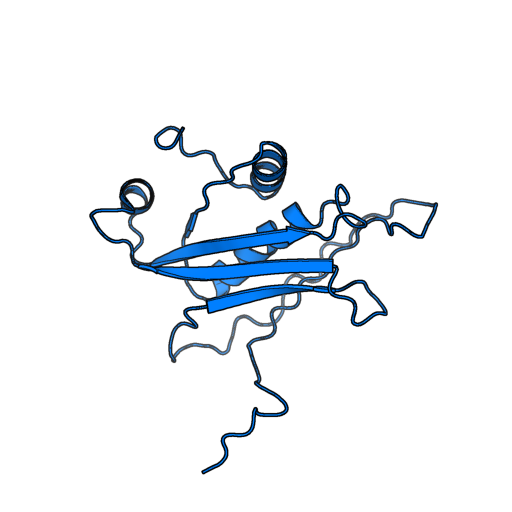TOM 892 O O . GLN A 1 112 ? 2.696 -2.593 5.148 1.00 93.56 112 GLN A O 1
ATOM 897 N N . ILE A 1 113 ? 1.096 -1.052 5.457 1.00 93.06 113 ILE A N 1
ATOM 898 C CA . ILE A 1 113 ? 0.447 -1.267 4.158 1.00 93.06 113 ILE A CA 1
ATOM 899 C C . ILE A 1 113 ? 1.443 -1.080 3.007 1.00 93.06 113 ILE A C 1
ATOM 901 O O . ILE A 1 113 ? 1.509 -1.920 2.116 1.00 93.06 113 ILE A O 1
ATOM 905 N N . LEU A 1 114 ? 2.271 -0.034 3.030 1.00 94.31 114 LEU A N 1
ATOM 906 C CA . LEU A 1 114 ? 3.293 0.166 1.998 1.00 94.31 114 LEU A CA 1
ATOM 907 C C . LEU A 1 114 ? 4.353 -0.948 1.995 1.00 94.31 114 LEU A C 1
ATOM 909 O O . LEU A 1 114 ? 4.752 -1.394 0.921 1.00 94.31 114 LEU A O 1
ATOM 913 N N . LYS A 1 115 ? 4.761 -1.459 3.164 1.00 92.31 115 LYS A N 1
ATOM 914 C CA . LYS A 1 115 ? 5.690 -2.599 3.274 1.00 92.31 115 LYS A CA 1
ATOM 915 C C . LYS A 1 115 ? 5.113 -3.893 2.696 1.00 92.31 115 LYS A C 1
ATOM 917 O O . LYS A 1 115 ? 5.870 -4.660 2.103 1.00 92.31 115 LYS A O 1
ATOM 922 N N . THR A 1 116 ? 3.796 -4.112 2.786 1.00 89.88 116 THR A N 1
ATOM 923 C CA . THR A 1 116 ? 3.143 -5.305 2.200 1.00 89.88 116 THR A CA 1
ATOM 924 C C . THR A 1 116 ? 3.287 -5.389 0.679 1.00 89.88 116 THR A C 1
ATOM 926 O O . THR A 1 116 ? 3.219 -6.475 0.102 1.00 89.88 116 THR A O 1
ATOM 929 N N . ARG A 1 117 ? 3.581 -4.267 0.010 1.00 90.12 117 ARG A N 1
ATOM 930 C CA . ARG A 1 117 ? 3.830 -4.261 -1.433 1.00 90.12 117 ARG A CA 1
ATOM 931 C C . ARG A 1 117 ? 5.086 -5.024 -1.819 1.00 90.12 117 ARG A C 1
ATOM 933 O O . ARG A 1 117 ? 5.152 -5.516 -2.931 1.00 90.12 117 ARG A O 1
ATOM 940 N N . VAL A 1 118 ? 6.074 -5.157 -0.932 1.00 88.50 118 VAL A N 1
ATOM 941 C CA . VAL A 1 118 ? 7.306 -5.902 -1.234 1.00 88.50 118 VAL A CA 1
ATOM 942 C C . VAL A 1 118 ? 7.020 -7.387 -1.494 1.00 88.50 118 VAL A C 1
ATOM 944 O O . VAL A 1 118 ? 7.362 -7.857 -2.581 1.00 88.50 118 VAL A O 1
ATOM 947 N N . PRO A 1 119 ? 6.407 -8.151 -0.564 1.00 83.31 119 PRO A N 1
ATOM 948 C CA . PRO A 1 119 ? 6.048 -9.539 -0.841 1.00 83.31 119 PRO A CA 1
ATOM 949 C C . PRO A 1 119 ? 5.024 -9.659 -1.974 1.00 83.31 119 PRO A C 1
ATOM 951 O O . PRO A 1 119 ? 5.138 -10.586 -2.771 1.00 83.31 119 PRO A O 1
ATOM 954 N N . PHE A 1 120 ? 4.095 -8.708 -2.120 1.00 83.19 120 PHE A N 1
ATOM 955 C CA . PHE A 1 120 ? 3.173 -8.676 -3.259 1.00 83.19 120 PHE A CA 1
ATOM 956 C C . PHE A 1 120 ? 3.928 -8.570 -4.596 1.00 83.19 120 PHE A C 1
ATOM 958 O O . PHE A 1 120 ? 3.827 -9.459 -5.436 1.00 83.19 120 PHE A O 1
ATOM 965 N N . CYS A 1 121 ? 4.770 -7.548 -4.768 1.00 85.56 121 CYS A N 1
ATOM 966 C CA . CYS A 1 121 ? 5.584 -7.354 -5.966 1.00 85.56 121 CYS A CA 1
ATOM 967 C C . CYS A 1 121 ? 6.447 -8.578 -6.280 1.00 85.56 121 CYS A C 1
ATOM 969 O O . CYS A 1 121 ? 6.454 -9.036 -7.418 1.00 85.56 121 CYS A O 1
ATOM 971 N N . LYS A 1 122 ? 7.106 -9.161 -5.269 1.00 84.00 122 LYS A N 1
ATOM 972 C CA . LYS A 1 122 ? 7.896 -10.393 -5.433 1.00 84.00 122 LYS A CA 1
ATOM 973 C C . LYS A 1 122 ? 7.049 -11.572 -5.912 1.00 84.00 122 LYS A C 1
ATOM 975 O O . LYS A 1 122 ? 7.492 -12.310 -6.783 1.00 84.00 122 LYS A O 1
ATOM 980 N N . THR A 1 123 ? 5.847 -11.734 -5.363 1.00 79.56 123 THR A N 1
ATOM 981 C CA . THR A 1 123 ? 4.933 -12.834 -5.712 1.00 79.56 123 THR A CA 1
ATOM 982 C C . THR A 1 123 ? 4.440 -12.723 -7.153 1.00 79.56 123 THR A C 1
ATOM 984 O O . THR A 1 123 ? 4.358 -13.728 -7.849 1.00 79.56 123 THR A O 1
ATOM 987 N N . PHE A 1 124 ? 4.159 -11.505 -7.619 1.00 77.31 124 PHE A N 1
ATOM 988 C CA . PHE A 1 124 ? 3.628 -11.247 -8.962 1.00 77.31 124 PHE A CA 1
ATOM 989 C C . PHE A 1 124 ? 4.702 -10.848 -9.988 1.00 77.31 124 PHE A C 1
ATOM 991 O O . PHE A 1 124 ? 4.370 -10.368 -11.068 1.00 77.31 124 PHE A O 1
ATOM 998 N N . GLY A 1 125 ? 5.990 -11.016 -9.667 1.00 82.00 125 GLY A N 1
ATOM 999 C CA . GLY A 1 125 ? 7.094 -10.727 -10.591 1.00 82.00 125 GLY A CA 1
ATOM 1000 C C . GLY A 1 125 ? 7.284 -9.242 -10.931 1.00 82.00 125 GLY A C 1
ATOM 1001 O O . GLY A 1 125 ? 7.978 -8.912 -11.891 1.00 82.00 125 GLY A O 1
ATOM 1002 N N . MET A 1 126 ? 6.701 -8.327 -10.155 1.00 85.94 126 MET A N 1
ATOM 1003 C CA . MET A 1 126 ? 6.886 -6.891 -10.350 1.00 85.94 126 MET A CA 1
ATOM 1004 C C . MET A 1 126 ? 8.193 -6.430 -9.712 1.00 85.94 126 MET A C 1
ATOM 1006 O O . MET A 1 126 ? 8.448 -6.659 -8.529 1.00 85.94 126 MET A O 1
ATOM 1010 N N . ARG A 1 127 ? 9.012 -5.721 -10.491 1.00 87.38 127 ARG A N 1
ATOM 1011 C CA . ARG A 1 127 ? 10.300 -5.182 -10.024 1.00 87.38 127 ARG A CA 1
ATOM 1012 C C . ARG A 1 127 ? 10.207 -3.763 -9.466 1.00 87.38 127 ARG A C 1
ATOM 1014 O O . ARG A 1 127 ? 11.161 -3.296 -8.851 1.00 87.38 127 ARG A O 1
ATOM 1021 N N . LEU A 1 128 ? 9.076 -3.086 -9.665 1.00 89.81 128 LEU A N 1
ATOM 1022 C CA . LEU A 1 128 ? 8.900 -1.685 -9.298 1.00 89.81 128 LEU A CA 1
ATOM 1023 C C . LEU A 1 128 ? 7.498 -1.417 -8.745 1.00 89.81 128 LEU A C 1
ATOM 1025 O O . LEU A 1 128 ? 6.502 -1.914 -9.265 1.00 89.81 128 LEU A O 1
ATOM 1029 N N . THR A 1 129 ? 7.429 -0.578 -7.713 1.00 91.94 129 THR A N 1
ATOM 1030 C CA . THR A 1 129 ? 6.216 0.143 -7.315 1.00 91.94 129 THR A CA 1
ATOM 1031 C C . THR A 1 129 ? 6.545 1.630 -7.289 1.00 91.94 129 THR A C 1
ATOM 1033 O O . THR A 1 129 ? 7.618 2.008 -6.817 1.00 91.94 129 THR A O 1
ATOM 1036 N N . SER A 1 130 ? 5.658 2.462 -7.829 1.00 88.81 130 SER A N 1
ATOM 1037 C CA . SER A 1 130 ? 5.876 3.905 -7.934 1.00 88.81 130 SER A CA 1
ATOM 1038 C C . SER A 1 130 ? 4.592 4.664 -7.654 1.00 88.81 130 SER A C 1
ATOM 1040 O O . SER A 1 130 ? 3.502 4.237 -8.033 1.00 88.81 130 SER A O 1
ATOM 1042 N N . ASN A 1 131 ? 4.742 5.785 -6.956 1.00 88.88 131 ASN A N 1
ATOM 1043 C CA . ASN A 1 131 ? 3.655 6.535 -6.364 1.00 88.88 131 ASN A CA 1
ATOM 1044 C C . ASN A 1 131 ? 4.034 8.008 -6.204 1.00 88.88 131 ASN A C 1
ATOM 1046 O O . ASN A 1 131 ? 5.041 8.310 -5.564 1.00 88.88 131 ASN A O 1
ATOM 1050 N N . SER A 1 132 ? 3.155 8.904 -6.647 1.00 86.81 132 SER A N 1
ATOM 1051 C CA . SER A 1 132 ? 3.170 10.308 -6.228 1.00 86.81 132 SER A CA 1
ATOM 1052 C C . SER A 1 132 ? 2.409 10.441 -4.908 1.00 86.81 132 SER A C 1
ATOM 1054 O O . SER A 1 132 ? 1.226 10.107 -4.824 1.00 86.81 132 SER A O 1
ATOM 1056 N N . PHE A 1 133 ? 3.086 10.886 -3.852 1.00 87.88 133 PHE A N 1
ATOM 1057 C CA . PHE A 1 133 ? 2.487 11.064 -2.531 1.00 87.88 133 PHE A CA 1
ATOM 1058 C C . PHE A 1 133 ? 2.193 12.547 -2.302 1.00 87.88 133 PHE A C 1
ATOM 1060 O O . PHE A 1 133 ? 3.115 13.323 -2.111 1.00 87.88 133 PHE A O 1
ATOM 1067 N N . SER A 1 134 ? 0.920 12.952 -2.310 1.00 84.88 134 SER A N 1
ATOM 1068 C CA . SER A 1 134 ? 0.575 14.382 -2.248 1.00 84.88 134 SER A CA 1
ATOM 1069 C C . SER A 1 134 ? 0.856 15.049 -0.890 1.00 84.88 134 SER A C 1
ATOM 1071 O O . SER A 1 134 ? 1.371 16.161 -0.880 1.00 84.88 134 SER A O 1
ATOM 1073 N N . PRO A 1 135 ? 0.522 14.449 0.274 1.00 87.12 135 PRO A N 1
ATOM 1074 C CA . PRO A 1 135 ? 0.818 15.078 1.559 1.00 87.12 135 PRO A CA 1
ATOM 1075 C C . PRO A 1 135 ? 2.148 14.585 2.149 1.00 87.12 135 PRO A C 1
ATOM 1077 O O . PRO A 1 135 ? 2.421 13.382 2.150 1.00 87.12 135 PRO A O 1
ATOM 1080 N N . ILE A 1 136 ? 2.892 15.491 2.798 1.00 89.19 136 ILE A N 1
ATOM 1081 C CA . ILE A 1 136 ? 4.174 15.220 3.490 1.00 89.19 136 ILE A CA 1
ATOM 1082 C C . ILE A 1 136 ? 4.075 14.004 4.428 1.00 89.19 136 ILE A C 1
ATOM 1084 O O . ILE A 1 136 ? 4.959 13.153 4.471 1.00 89.19 136 ILE A O 1
ATOM 1088 N N . ALA A 1 137 ? 2.963 13.853 5.156 1.00 89.50 137 ALA A N 1
ATOM 1089 C CA . ALA A 1 137 ? 2.757 12.705 6.044 1.00 89.50 137 ALA A CA 1
ATOM 1090 C C . ALA A 1 137 ? 2.779 11.346 5.306 1.00 89.50 137 ALA A C 1
ATOM 1092 O O . ALA A 1 137 ? 3.194 10.329 5.874 1.00 89.50 137 ALA A O 1
ATOM 1093 N N . SER A 1 138 ? 2.341 11.317 4.043 1.00 90.38 138 SER A N 1
ATOM 1094 C CA . SER A 1 138 ? 2.410 10.119 3.202 1.00 90.38 138 SER A CA 1
ATOM 1095 C C . SER A 1 138 ? 3.824 9.870 2.693 1.00 90.38 138 SER A C 1
ATOM 1097 O O . SER A 1 138 ? 4.263 8.725 2.737 1.00 90.38 138 SER A O 1
ATOM 1099 N N . GLU A 1 139 ? 4.566 10.914 2.314 1.00 92.50 139 GLU A N 1
ATOM 1100 C CA . GLU A 1 139 ? 5.988 10.799 1.959 1.00 92.50 139 GLU A CA 1
ATOM 1101 C C . GLU A 1 139 ? 6.812 10.240 3.122 1.00 92.50 139 GLU A C 1
ATOM 1103 O O . GLU A 1 139 ? 7.557 9.280 2.950 1.00 92.50 139 GLU A O 1
ATOM 1108 N N . VAL A 1 140 ? 6.609 10.759 4.339 1.00 93.44 140 VAL A N 1
ATOM 1109 C CA . VAL A 1 140 ? 7.264 10.251 5.556 1.00 93.44 140 VAL A CA 1
ATOM 1110 C C . VAL A 1 140 ? 6.934 8.774 5.778 1.00 93.44 140 VAL A C 1
ATOM 1112 O O . VAL A 1 140 ? 7.806 7.976 6.130 1.00 93.44 140 VAL A O 1
ATOM 1115 N N . SER A 1 141 ? 5.676 8.383 5.567 1.00 94.44 141 SER A N 1
ATOM 1116 C CA . SER A 1 141 ? 5.253 6.985 5.702 1.00 94.44 141 SER A CA 1
ATOM 1117 C C . SER A 1 141 ? 5.893 6.083 4.642 1.00 94.44 141 SER A C 1
ATOM 1119 O O . SER A 1 141 ? 6.235 4.942 4.960 1.00 94.44 141 SER A O 1
ATOM 1121 N N . ALA A 1 142 ? 6.074 6.595 3.421 1.00 94.19 142 ALA A N 1
ATOM 1122 C CA . ALA A 1 142 ? 6.699 5.904 2.301 1.00 94.19 142 ALA A CA 1
ATOM 1123 C C . ALA A 1 142 ? 8.212 5.758 2.481 1.00 94.19 142 ALA A C 1
ATOM 1125 O O . ALA A 1 142 ? 8.738 4.657 2.325 1.00 94.19 142 ALA A O 1
ATOM 1126 N N . ALA A 1 143 ? 8.900 6.814 2.916 1.00 94.62 143 ALA A N 1
ATOM 1127 C CA . ALA A 1 143 ? 10.320 6.769 3.249 1.00 94.62 143 ALA A CA 1
ATOM 1128 C C . ALA A 1 143 ? 10.601 5.710 4.330 1.00 94.62 143 ALA A C 1
ATOM 1130 O O . ALA A 1 143 ? 11.480 4.866 4.166 1.00 94.62 143 ALA A O 1
ATOM 1131 N N . LYS A 1 144 ? 9.771 5.647 5.384 1.00 94.69 144 LYS A N 1
ATOM 1132 C CA . LYS A 1 144 ? 9.839 4.591 6.419 1.00 94.69 144 LYS A CA 1
ATOM 1133 C C . LYS A 1 144 ? 9.576 3.175 5.888 1.00 94.69 144 LYS A C 1
ATOM 1135 O O . LYS A 1 144 ? 9.959 2.197 6.532 1.00 94.69 144 LYS A O 1
ATOM 1140 N N . ALA A 1 145 ? 8.889 3.048 4.755 1.00 94.69 145 ALA A N 1
ATOM 1141 C CA . ALA A 1 145 ? 8.667 1.779 4.065 1.00 94.69 145 ALA A CA 1
ATOM 1142 C C . ALA A 1 145 ? 9.782 1.440 3.054 1.00 94.69 145 ALA A C 1
ATOM 1144 O O . ALA A 1 145 ? 9.747 0.358 2.475 1.00 94.69 145 ALA A O 1
ATOM 1145 N N . GLY A 1 146 ? 10.774 2.320 2.869 1.00 94.19 146 GLY A N 1
ATOM 1146 C CA . GLY A 1 146 ? 11.907 2.120 1.961 1.00 94.19 146 GLY A CA 1
ATOM 1147 C C . GLY A 1 146 ? 11.729 2.726 0.567 1.00 94.19 146 GLY A C 1
ATOM 1148 O O . GLY A 1 146 ? 12.548 2.458 -0.311 1.00 94.19 146 GLY A O 1
ATOM 1149 N N . PHE A 1 147 ? 10.690 3.540 0.343 1.00 93.00 147 PHE A N 1
ATOM 1150 C CA . PHE A 1 147 ? 10.561 4.298 -0.903 1.00 93.00 147 PHE A CA 1
ATOM 1151 C C . PHE A 1 147 ? 11.670 5.346 -0.995 1.00 93.00 147 PHE A C 1
ATOM 1153 O O . PHE A 1 147 ? 12.043 5.968 0.000 1.00 93.00 147 PHE A O 1
ATOM 1160 N N . LYS A 1 148 ? 12.169 5.556 -2.212 1.00 91.00 148 LYS A N 1
ATOM 1161 C CA . LYS A 1 148 ? 13.138 6.605 -2.526 1.00 91.00 148 LYS A CA 1
ATOM 1162 C C . LYS A 1 148 ? 12.454 7.677 -3.358 1.00 91.00 148 LYS A C 1
ATOM 1164 O O . LYS A 1 148 ? 11.727 7.353 -4.295 1.00 91.00 148 LYS A O 1
ATOM 1169 N N . THR A 1 149 ? 12.701 8.936 -3.018 1.00 87.69 149 THR A N 1
ATOM 1170 C CA . THR A 1 149 ? 12.215 10.072 -3.802 1.00 87.69 149 THR A CA 1
ATOM 1171 C C . THR A 1 149 ? 12.848 10.041 -5.183 1.00 87.69 149 THR A C 1
ATOM 1173 O O . THR A 1 149 ? 14.063 9.879 -5.310 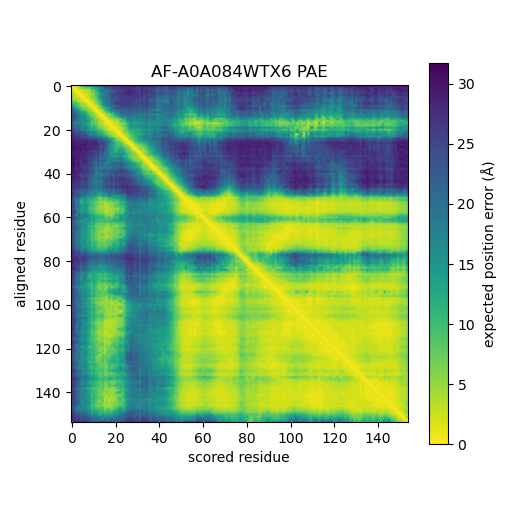1.00 87.69 149 THR A O 1
ATOM 1176 N N . ASN A 1 150 ? 12.026 10.214 -6.214 1.00 80.81 150 ASN A N 1
ATOM 1177 C CA . ASN A 1 150 ? 12.530 10.497 -7.542 1.00 80.81 150 ASN A CA 1
ATOM 1178 C C . ASN A 1 150 ? 12.820 12.007 -7.657 1.00 80.81 150 ASN A C 1
ATOM 1180 O O . ASN A 1 150 ? 11.864 12.781 -7.627 1.00 80.81 150 ASN A O 1
ATOM 1184 N N . PRO A 1 151 ? 14.087 12.441 -7.798 1.00 69.00 151 PRO A N 1
ATOM 1185 C CA . PRO A 1 151 ? 14.420 13.863 -7.916 1.00 69.00 151 PRO A CA 1
ATOM 1186 C C . PRO A 1 151 ? 13.857 14.530 -9.181 1.00 69.00 151 PRO A C 1
ATOM 1188 O O . PRO A 1 151 ? 13.692 15.740 -9.187 1.00 69.00 151 PRO A O 1
ATOM 1191 N N . GLU A 1 152 ? 13.529 13.764 -10.223 1.00 65.56 152 GLU A N 1
ATOM 1192 C CA . GLU A 1 152 ? 12.992 14.283 -11.495 1.00 65.56 152 GLU A CA 1
ATOM 1193 C C . GLU A 1 152 ? 11.483 14.580 -11.452 1.00 65.56 152 GLU A C 1
ATOM 1195 O O . GLU A 1 152 ? 10.936 15.117 -12.407 1.00 65.56 152 GLU A O 1
ATOM 1200 N N . MET A 1 153 ? 10.793 14.191 -10.375 1.00 61.91 153 MET A N 1
ATOM 1201 C CA . MET A 1 153 ? 9.338 14.349 -10.216 1.00 61.91 153 MET A CA 1
ATOM 1202 C C . MET A 1 153 ? 8.976 15.305 -9.072 1.00 61.91 153 MET A C 1
ATOM 1204 O O . MET A 1 153 ? 7.889 15.188 -8.503 1.00 61.91 153 MET A O 1
ATOM 1208 N N . ARG A 1 154 ? 9.904 16.182 -8.683 1.00 54.44 154 ARG A N 1
ATOM 1209 C CA . ARG A 1 154 ? 9.712 17.139 -7.593 1.00 54.44 154 ARG A CA 1
ATOM 1210 C C . ARG A 1 154 ? 9.326 18.515 -8.112 1.00 54.44 154 ARG A C 1
ATOM 1212 O O . ARG A 1 154 ? 9.870 18.906 -9.164 1.00 54.44 154 ARG A O 1
#

Foldseek 3Di:
DDDDDDPDDDDPDPDDDDDWDDLPDDDDDDDDDDPPPDDDLPPDDDDDDPQKDKDWDADPPDPHTFKIWIKGKDADDPPPNVLVVVVVDRIEIETPDIDGDPSCPPGLPLLSSLLSVVVVCVSRVHPYYDYDDDDPVNVVSNVSNVDDDDPVVD

Organism: Anopheles sinensis (NCBI:txid74873)